Protein AF-A0A919ZVI5-F1 (afdb_monomer)

Nearest PDB structures (foldseek):
  2w43-assembly1_B  TM=4.750E-01  e=5.613E+00  Sulfurisphaera tokodaii
  8bfi-assembly1_A  TM=3.085E-01  e=6.983E+00  Homo sapiens

Foldseek 3Di:
DPPVLVVLVLLLVVLQPDDPQSVQLVVLLVCVVVVNHDPVSPVSSLVSVCVSCVVSVNNVCNVDDDDSCNVVVSCVVCVVVVHHSHYPVNVVVVVVVVVVD

S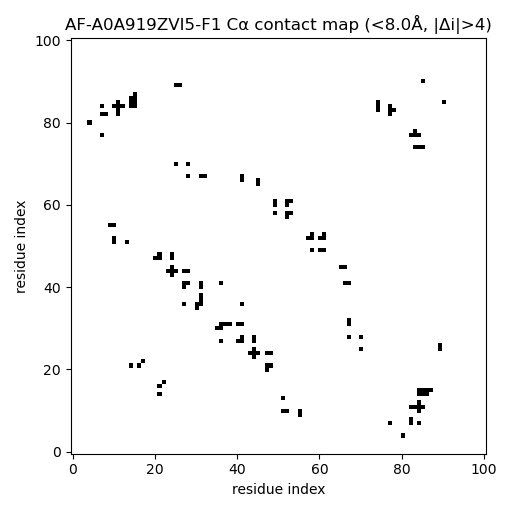equence (101 aa):
MIKYRKYLLKLKDAFLEENVQNTKMLDLYLKYLEGEASEQDLENANKQLAEILKSLGMGVLVVLPFSPVSIPYLVKKAKENNIDIIPKWYKALREQDDRLE

Secondary structure (DSSP, 8-state):
-HHHHHHHHHHHHHHHS--HHHHHHHHHHHHHHHT-S-HHHHHHHHHHHHHHHHHTT-GGGGGS---TTHHHHHHHHHHHTT-----HHHHHHHHHHTTT-

pLDDT: mean 88.04, std 10.08, range [47.72, 97.06]

Solvent-accessible surface area (backbone atoms only — not comparable to full-atom values): 5799 Å² total; per-residue (Å²): 120,72,68,64,58,52,52,51,52,54,50,23,55,58,51,55,44,90,42,74,66,57,52,51,27,57,52,33,39,50,32,40,75,74,68,75,41,52,72,68,46,45,51,53,23,44,51,52,52,36,52,54,34,41,76,75,72,42,52,80,62,56,78,54,88,75,54,72,60,48,60,62,50,52,51,52,56,26,48,78,67,78,40,85,48,77,34,70,69,60,51,54,51,52,58,49,54,71,69,76,112

Mean predicted aligned error: 4.7 Å

Structure (mmCIF, N/CA/C/O backbone):
data_AF-A0A919ZVI5-F1
#
_entry.id   AF-A0A919ZVI5-F1
#
loop_
_atom_site.group_PDB
_atom_site.id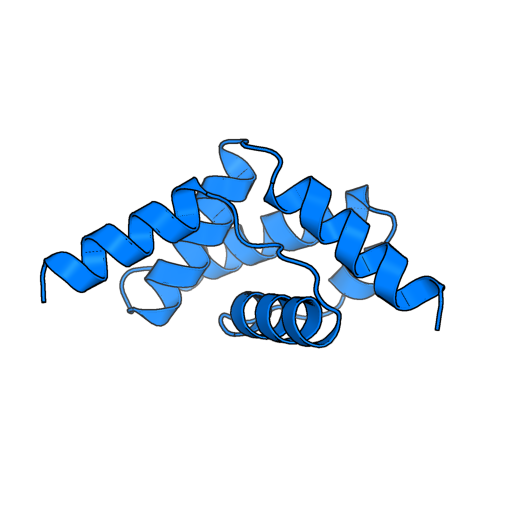
_atom_site.type_symbol
_atom_site.label_atom_id
_atom_site.label_alt_id
_atom_site.label_comp_id
_atom_site.label_asym_id
_atom_site.label_entity_id
_atom_site.label_seq_id
_atom_site.pdbx_PDB_ins_code
_atom_site.Cartn_x
_atom_site.Cartn_y
_atom_site.Cartn_z
_atom_site.occupancy
_atom_site.B_iso_or_equiv
_atom_site.auth_seq_id
_atom_site.auth_comp_id
_atom_site.auth_asym_id
_atom_site.auth_atom_id
_atom_site.pdbx_PDB_model_num
ATOM 1 N N . MET A 1 1 ? 3.437 0.010 -23.516 1.00 56.50 1 MET A N 1
ATOM 2 C CA . MET A 1 1 ? 3.288 -1.173 -22.633 1.00 56.50 1 MET A CA 1
ATOM 3 C C . MET A 1 1 ? 4.441 -1.394 -21.637 1.00 56.50 1 MET A C 1
ATOM 5 O O . MET A 1 1 ? 4.158 -1.779 -20.514 1.00 56.50 1 MET A O 1
ATOM 9 N N . ILE A 1 2 ? 5.712 -1.104 -21.960 1.00 63.22 2 ILE A N 1
ATOM 10 C CA . ILE A 1 2 ? 6.879 -1.451 -21.103 1.00 63.22 2 ILE A CA 1
ATOM 11 C C . ILE A 1 2 ? 6.954 -0.678 -19.760 1.00 63.22 2 ILE A C 1
ATOM 13 O O . ILE A 1 2 ? 7.373 -1.240 -18.750 1.00 63.22 2 ILE A O 1
ATOM 17 N N . LYS A 1 3 ? 6.526 0.595 -19.708 1.00 76.81 3 LYS A N 1
ATOM 18 C CA . LYS A 1 3 ? 6.670 1.442 -18.501 1.00 76.81 3 LYS A CA 1
ATOM 19 C C . LYS A 1 3 ? 5.806 0.978 -17.320 1.00 76.81 3 LYS A C 1
ATOM 21 O O . LYS A 1 3 ? 6.299 0.907 -16.203 1.00 76.81 3 LYS A O 1
ATOM 26 N N . TYR A 1 4 ? 4.549 0.617 -17.575 1.00 84.31 4 TYR A N 1
ATOM 27 C CA . TYR A 1 4 ? 3.596 0.231 -16.530 1.00 84.31 4 TYR A CA 1
ATOM 28 C C . TYR A 1 4 ? 4.006 -1.054 -15.802 1.00 84.31 4 TYR A C 1
ATOM 30 O O . TYR A 1 4 ? 4.102 -1.079 -14.578 1.00 84.31 4 TYR A O 1
ATOM 38 N N . ARG A 1 5 ? 4.363 -2.095 -16.564 1.00 89.75 5 ARG A N 1
ATOM 39 C CA . ARG A 1 5 ? 4.871 -3.354 -16.008 1.00 89.75 5 ARG A CA 1
ATOM 40 C C . ARG A 1 5 ? 6.132 -3.141 -15.166 1.00 89.75 5 ARG A C 1
ATOM 42 O O . ARG A 1 5 ? 6.277 -3.763 -14.121 1.00 89.75 5 ARG A O 1
ATOM 49 N N . LYS A 1 6 ? 7.022 -2.232 -15.586 1.00 91.25 6 LYS A N 1
ATOM 50 C CA . LYS A 1 6 ? 8.222 -1.868 -14.817 1.00 91.25 6 LYS A CA 1
ATOM 51 C C . LYS A 1 6 ? 7.869 -1.272 -13.449 1.00 91.25 6 LYS A C 1
ATOM 53 O O . LYS A 1 6 ? 8.544 -1.594 -12.480 1.00 91.25 6 LYS A O 1
ATOM 58 N N . TYR A 1 7 ? 6.827 -0.446 -13.352 1.00 91.25 7 TYR A N 1
ATOM 59 C CA . TYR A 1 7 ? 6.375 0.088 -12.062 1.00 91.25 7 TYR A CA 1
ATOM 60 C C . TYR A 1 7 ? 5.814 -1.001 -11.148 1.00 91.25 7 TYR A C 1
ATOM 62 O O . TYR A 1 7 ? 6.162 -1.031 -9.974 1.00 91.25 7 TYR A O 1
ATOM 70 N N . LEU A 1 8 ? 5.024 -1.933 -11.689 1.00 92.75 8 LEU A N 1
ATOM 71 C CA . LEU A 1 8 ? 4.509 -3.064 -10.912 1.00 92.75 8 LEU A CA 1
ATOM 72 C C . LEU A 1 8 ? 5.629 -3.980 -10.399 1.00 92.75 8 LEU A C 1
ATOM 74 O O . LEU A 1 8 ? 5.552 -4.446 -9.269 1.00 92.75 8 LEU A O 1
ATOM 78 N N . LEU A 1 9 ? 6.682 -4.206 -11.192 1.00 93.88 9 LEU A N 1
ATOM 79 C CA . LEU A 1 9 ? 7.856 -4.969 -10.748 1.00 93.88 9 LEU A CA 1
ATOM 80 C C . LEU A 1 9 ? 8.633 -4.236 -9.649 1.00 93.88 9 LEU A C 1
ATOM 82 O O . LEU A 1 9 ? 8.980 -4.840 -8.649 1.00 93.88 9 LEU A O 1
ATOM 86 N N . LYS A 1 10 ? 8.834 -2.923 -9.777 1.00 93.31 10 LYS A N 1
ATOM 87 C CA . LYS A 1 10 ? 9.451 -2.131 -8.704 1.00 93.31 10 LYS A CA 1
ATOM 88 C C . LYS A 1 10 ? 8.642 -2.170 -7.405 1.00 93.31 10 LYS A C 1
ATOM 90 O O . LYS A 1 10 ? 9.209 -2.273 -6.325 1.00 93.31 10 LYS A O 1
ATOM 95 N N . LEU A 1 11 ? 7.319 -2.067 -7.521 1.00 92.50 11 LEU A N 1
ATOM 96 C CA . LEU A 1 11 ? 6.421 -2.137 -6.375 1.00 92.50 11 LEU A CA 1
ATOM 97 C C . LEU A 1 11 ? 6.447 -3.528 -5.733 1.00 92.50 11 LEU A C 1
ATOM 99 O O . LEU A 1 11 ? 6.471 -3.622 -4.512 1.00 92.50 11 LEU A O 1
ATOM 103 N N . LYS A 1 12 ? 6.495 -4.591 -6.552 1.00 92.56 12 LYS A N 1
ATOM 104 C CA . LYS A 1 12 ? 6.725 -5.963 -6.089 1.00 92.56 12 LYS A CA 1
ATOM 105 C C . LYS A 1 12 ? 7.964 -6.025 -5.208 1.00 92.56 12 LYS A C 1
ATOM 107 O O . LYS A 1 12 ? 7.872 -6.500 -4.086 1.00 92.56 12 LYS A O 1
ATOM 112 N N . ASP A 1 13 ? 9.097 -5.559 -5.725 1.00 92.44 13 ASP A N 1
ATOM 113 C CA . ASP A 1 13 ? 10.378 -5.671 -5.032 1.00 92.44 13 ASP A CA 1
ATOM 114 C C . ASP A 1 13 ? 10.336 -4.928 -3.688 1.00 92.44 13 ASP A C 1
ATOM 116 O O . ASP A 1 13 ? 10.743 -5.487 -2.677 1.00 92.44 13 ASP A O 1
ATOM 120 N N . ALA A 1 14 ? 9.733 -3.735 -3.648 1.00 91.06 14 ALA A N 1
ATOM 121 C CA . ALA A 1 14 ? 9.554 -2.978 -2.409 1.00 91.06 14 ALA A CA 1
ATOM 122 C C . ALA A 1 14 ? 8.605 -3.656 -1.405 1.00 91.06 14 ALA A C 1
ATOM 124 O O . ALA A 1 14 ? 8.837 -3.596 -0.204 1.00 91.06 14 ALA A O 1
ATOM 125 N N . PHE A 1 15 ? 7.524 -4.293 -1.863 1.00 89.81 15 PHE A N 1
ATOM 126 C CA . PHE A 1 15 ? 6.594 -4.989 -0.966 1.00 89.81 15 PHE A CA 1
ATOM 127 C C . PHE A 1 15 ? 7.183 -6.300 -0.441 1.00 89.81 15 PHE A C 1
ATOM 129 O O . PHE A 1 15 ? 6.946 -6.654 0.709 1.00 89.81 15 PHE A O 1
ATOM 136 N N . LEU A 1 16 ? 7.953 -7.011 -1.270 1.00 87.44 16 LEU A N 1
ATOM 137 C CA . LEU A 1 16 ? 8.653 -8.234 -0.879 1.00 87.44 16 LEU A CA 1
ATOM 138 C C . LEU A 1 16 ? 9.870 -7.972 0.010 1.00 87.44 16 LEU A C 1
ATOM 140 O O . LEU A 1 16 ? 10.352 -8.907 0.646 1.00 87.44 16 LEU A O 1
ATOM 144 N N . GLU A 1 17 ? 10.366 -6.738 0.056 1.00 85.44 17 GLU A N 1
ATOM 145 C CA . GLU A 1 17 ? 11.356 -6.329 1.039 1.00 85.44 17 GLU A CA 1
ATOM 146 C C . GLU A 1 17 ? 10.736 -6.402 2.440 1.00 85.44 17 GLU A C 1
ATOM 148 O O . GLU A 1 17 ? 9.909 -5.576 2.836 1.00 85.44 17 GLU A O 1
ATOM 153 N N . GLU A 1 18 ? 11.126 -7.433 3.188 1.00 77.12 18 GLU A N 1
ATOM 154 C CA . GLU A 1 18 ? 10.666 -7.654 4.553 1.00 77.12 18 GLU A CA 1
ATOM 155 C C . GLU A 1 18 ? 11.338 -6.657 5.498 1.00 77.12 18 GLU A C 1
ATOM 157 O O . GLU A 1 18 ? 12.371 -6.926 6.110 1.00 77.12 18 GLU A O 1
ATOM 162 N N . ASN A 1 19 ? 10.724 -5.482 5.622 1.00 88.44 19 ASN A N 1
ATOM 163 C CA . ASN A 1 19 ? 11.056 -4.514 6.653 1.00 88.44 19 ASN A CA 1
ATOM 164 C C . ASN A 1 19 ? 9.836 -4.195 7.525 1.00 88.44 19 ASN A C 1
ATOM 166 O O . ASN A 1 19 ? 8.682 -4.288 7.100 1.00 88.44 19 ASN A O 1
ATOM 170 N N . VAL A 1 20 ? 10.113 -3.784 8.764 1.00 90.50 20 VAL A N 1
ATOM 171 C CA . VAL A 1 20 ? 9.090 -3.526 9.788 1.00 90.50 20 VAL A CA 1
ATOM 172 C C . VAL A 1 20 ? 8.063 -2.487 9.326 1.00 90.50 20 VAL A C 1
ATOM 174 O O . VAL A 1 20 ? 6.880 -2.622 9.632 1.00 90.50 20 VAL A O 1
ATOM 177 N N . GLN A 1 21 ? 8.481 -1.466 8.574 1.00 92.62 21 GLN A N 1
ATOM 178 C CA . GLN A 1 21 ? 7.587 -0.393 8.139 1.00 92.62 21 GLN A CA 1
ATOM 179 C C . GLN A 1 21 ? 6.601 -0.864 7.062 1.00 92.62 21 GLN A C 1
ATOM 181 O O . GLN A 1 21 ? 5.409 -0.584 7.167 1.00 92.62 21 GLN A O 1
ATOM 186 N N . ASN A 1 22 ? 7.068 -1.612 6.061 1.00 90.94 22 ASN A N 1
ATOM 187 C CA . ASN A 1 22 ? 6.245 -2.146 4.975 1.00 90.94 22 ASN A CA 1
ATOM 188 C C . ASN A 1 22 ? 5.279 -3.216 5.487 1.00 90.94 22 ASN A C 1
ATOM 190 O O . ASN A 1 22 ? 4.111 -3.223 5.095 1.00 90.94 22 ASN A O 1
ATOM 194 N N . THR A 1 23 ? 5.740 -4.064 6.411 1.00 90.56 23 THR A N 1
ATOM 195 C CA . THR A 1 23 ? 4.886 -5.039 7.095 1.00 90.56 23 THR A CA 1
ATOM 196 C C . THR A 1 23 ? 3.788 -4.344 7.886 1.00 90.56 23 THR A C 1
ATOM 198 O O . THR A 1 23 ? 2.612 -4.626 7.670 1.00 90.56 23 THR A O 1
ATOM 201 N N . LYS A 1 24 ? 4.151 -3.370 8.732 1.00 93.06 24 LYS A N 1
ATOM 202 C CA . LYS A 1 24 ? 3.179 -2.599 9.515 1.00 93.06 24 LYS A CA 1
ATOM 203 C C . LYS A 1 24 ? 2.188 -1.847 8.627 1.00 93.06 24 LYS A C 1
ATOM 205 O O . LYS A 1 24 ? 1.005 -1.819 8.926 1.00 93.06 24 LYS A O 1
ATOM 210 N N . MET A 1 25 ? 2.647 -1.250 7.530 1.00 94.12 25 MET A N 1
ATOM 211 C CA . MET A 1 25 ? 1.775 -0.561 6.579 1.00 94.12 25 MET A CA 1
ATOM 212 C C . MET A 1 25 ? 0.705 -1.498 6.012 1.00 94.12 25 MET A C 1
ATOM 214 O O . MET A 1 25 ? -0.472 -1.155 6.018 1.00 94.12 25 MET A O 1
ATOM 218 N N . LEU A 1 26 ? 1.111 -2.661 5.502 1.00 92.12 26 LEU A N 1
ATOM 219 C CA . LEU A 1 26 ? 0.197 -3.633 4.901 1.00 92.12 26 LEU A CA 1
ATOM 220 C C . LEU A 1 26 ? -0.771 -4.236 5.939 1.00 92.12 26 LEU A C 1
ATOM 222 O O . LEU A 1 26 ? -1.939 -4.422 5.614 1.00 92.12 26 LEU A O 1
ATOM 226 N N . ASP A 1 27 ? -0.312 -4.471 7.173 1.00 91.31 27 ASP A N 1
ATOM 227 C CA . ASP A 1 27 ? -1.147 -4.886 8.314 1.00 91.31 27 ASP A CA 1
ATOM 228 C C . ASP A 1 27 ? -2.207 -3.828 8.666 1.00 91.31 27 ASP A C 1
ATOM 230 O O . ASP A 1 27 ? -3.381 -4.149 8.816 1.00 91.31 27 ASP A O 1
ATOM 234 N N . LEU A 1 28 ? -1.833 -2.544 8.707 1.00 94.25 28 LEU A N 1
ATOM 235 C CA . LEU A 1 28 ? -2.779 -1.457 8.980 1.00 94.25 28 LEU A CA 1
ATOM 236 C C . LEU A 1 28 ? -3.834 -1.291 7.880 1.00 94.25 28 LEU A C 1
ATOM 238 O O . LEU A 1 28 ? -4.985 -0.993 8.186 1.00 94.25 28 LEU A O 1
ATOM 242 N N . TYR A 1 29 ? -3.473 -1.502 6.610 1.00 93.19 29 TYR A N 1
ATOM 243 C CA . TYR A 1 29 ? -4.459 -1.506 5.524 1.00 93.19 29 TYR A CA 1
ATOM 244 C C . TYR A 1 29 ? -5.494 -2.624 5.682 1.00 93.19 29 TYR A C 1
ATOM 246 O O . TYR A 1 29 ? -6.664 -2.389 5.391 1.00 93.19 29 TYR A O 1
ATOM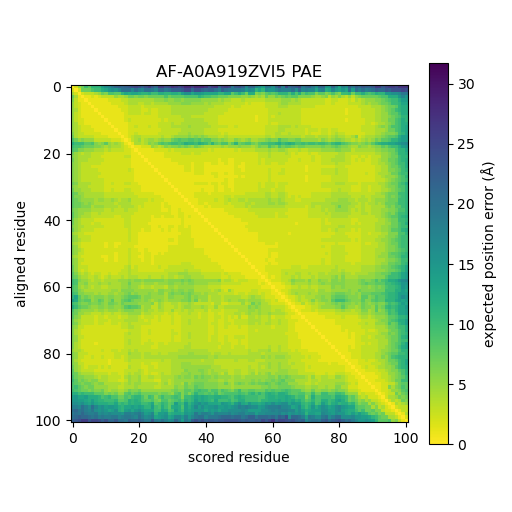 254 N N . LEU A 1 30 ? -5.075 -3.816 6.120 1.00 89.56 30 LEU A N 1
ATOM 255 C CA . LEU A 1 30 ? -5.984 -4.931 6.397 1.00 89.56 30 LEU A CA 1
ATOM 256 C C . LEU A 1 30 ? -6.902 -4.616 7.574 1.00 89.56 30 LEU A C 1
ATOM 258 O O . LEU A 1 30 ? -8.113 -4.535 7.393 1.00 89.56 30 LEU A O 1
ATOM 262 N N . LYS A 1 31 ? -6.312 -4.293 8.726 1.00 91.69 31 LYS A N 1
ATOM 263 C CA . LYS A 1 31 ? -7.055 -3.977 9.948 1.00 91.69 31 LYS A CA 1
ATOM 264 C C . LYS A 1 31 ? -8.041 -2.840 9.754 1.00 91.69 31 LYS A C 1
ATOM 266 O O . LYS A 1 31 ? -9.136 -2.872 10.298 1.00 91.69 31 LYS A O 1
ATOM 271 N N . TYR A 1 32 ? -7.699 -1.828 8.955 1.00 94.19 32 TYR A N 1
ATOM 272 C CA . TYR A 1 32 ? -8.646 -0.757 8.657 1.00 94.19 32 TYR A CA 1
ATOM 273 C C . TYR A 1 32 ? -9.858 -1.271 7.860 1.00 94.19 32 TYR A C 1
ATOM 275 O O . TYR A 1 32 ? -10.983 -0.867 8.140 1.00 94.19 32 TYR A O 1
ATOM 283 N N . LEU A 1 33 ? -9.659 -2.169 6.886 1.00 90.69 33 LEU A N 1
ATOM 284 C CA . LEU A 1 33 ? -10.764 -2.789 6.139 1.00 90.69 33 LEU A CA 1
ATOM 285 C C . LEU A 1 33 ? -11.643 -3.685 7.028 1.00 90.69 33 LEU A C 1
ATOM 287 O O . LEU A 1 33 ? -12.840 -3.789 6.766 1.00 90.69 33 LEU A O 1
ATOM 291 N N . GLU A 1 34 ? -11.066 -4.283 8.068 1.00 90.69 34 GLU A N 1
ATOM 292 C CA . GLU A 1 34 ? -11.754 -5.088 9.090 1.00 90.69 34 GLU A CA 1
ATOM 293 C C . GLU A 1 34 ? -12.412 -4.233 10.193 1.00 90.69 34 GLU A C 1
ATOM 295 O O . GLU A 1 34 ? -13.181 -4.740 11.006 1.00 90.69 34 GLU A O 1
ATOM 300 N N . GLY A 1 35 ? -12.169 -2.916 10.211 1.00 94.25 35 GLY A N 1
ATOM 301 C CA . GLY A 1 35 ? -12.679 -2.006 11.244 1.00 94.25 35 GLY A CA 1
ATOM 302 C C . GLY A 1 35 ? -11.888 -2.032 12.559 1.00 94.25 35 GLY A C 1
ATOM 303 O O . GLY A 1 35 ? -12.352 -1.499 13.566 1.00 94.25 35 GLY A O 1
ATOM 304 N N . GLU A 1 36 ? -10.692 -2.619 12.554 1.00 94.94 36 GLU A N 1
ATOM 305 C CA . GLU A 1 36 ? -9.800 -2.790 13.707 1.00 94.94 36 GLU A CA 1
ATOM 306 C C . GLU A 1 36 ? -8.701 -1.717 13.818 1.00 94.94 36 GLU A C 1
ATOM 308 O O . GLU A 1 36 ? -7.943 -1.696 14.790 1.00 94.94 36 GLU A O 1
ATOM 313 N N . ALA A 1 37 ? -8.588 -0.817 12.836 1.00 96.06 37 ALA A N 1
ATOM 314 C CA . ALA A 1 37 ? -7.621 0.281 12.841 1.00 96.06 37 ALA A CA 1
ATOM 315 C C . ALA A 1 37 ? -8.297 1.651 12.718 1.00 96.06 37 ALA A C 1
ATOM 317 O O . ALA A 1 37 ? -9.362 1.799 12.122 1.00 96.06 37 ALA A O 1
ATOM 318 N N . SER A 1 38 ? -7.650 2.674 13.276 1.00 97.06 38 SER A N 1
ATOM 319 C CA . SER A 1 38 ? -8.159 4.046 13.255 1.00 97.06 38 SER A CA 1
ATOM 320 C C . SER A 1 38 ? -7.855 4.776 11.939 1.00 97.06 38 SER A C 1
ATOM 322 O O . SER A 1 38 ? -6.967 4.395 11.176 1.00 97.06 38 SER A O 1
ATOM 324 N N . GLU A 1 39 ? -8.524 5.909 11.705 1.00 95.56 39 GLU A N 1
ATOM 325 C CA . GLU A 1 39 ? -8.164 6.843 10.622 1.00 95.56 39 GLU A CA 1
ATOM 326 C C . GLU A 1 39 ? -6.700 7.297 10.701 1.00 95.56 39 GLU A C 1
ATOM 328 O O . GLU A 1 39 ? -6.021 7.436 9.685 1.00 95.56 39 GLU A O 1
ATOM 333 N N . GLN A 1 40 ? -6.180 7.485 11.918 1.00 96.56 40 GLN A N 1
ATOM 334 C CA . GLN A 1 40 ? -4.786 7.864 12.124 1.00 96.56 40 GLN A CA 1
ATOM 335 C C . GLN A 1 40 ? -3.826 6.741 11.706 1.00 96.56 40 GLN A C 1
ATOM 337 O O . GLN A 1 40 ? -2.756 7.008 11.154 1.00 96.56 40 GLN A O 1
ATOM 342 N N . ASP A 1 41 ? -4.204 5.483 11.931 1.00 96.94 41 ASP A N 1
ATOM 343 C CA . ASP A 1 41 ? -3.436 4.329 11.468 1.00 96.94 41 ASP A CA 1
ATOM 344 C C . ASP A 1 41 ? -3.432 4.227 9.942 1.00 96.94 41 ASP A C 1
ATOM 346 O O . ASP A 1 41 ? -2.369 4.036 9.343 1.00 96.94 41 ASP A O 1
ATOM 350 N N . LEU A 1 42 ? -4.585 4.439 9.301 1.00 96.00 42 LEU A N 1
ATOM 351 C CA . LEU A 1 42 ? -4.671 4.510 7.844 1.00 96.00 42 LEU A CA 1
ATOM 352 C C . LEU A 1 42 ? -3.810 5.650 7.288 1.00 96.00 42 LEU A C 1
ATOM 354 O O . LEU A 1 42 ? -3.093 5.460 6.307 1.00 96.00 42 LEU A O 1
ATOM 358 N N . GLU A 1 43 ? -3.816 6.823 7.924 1.00 95.44 43 GLU A N 1
ATOM 359 C CA . GLU A 1 43 ? -2.964 7.942 7.519 1.00 95.44 43 GLU A CA 1
ATOM 360 C C . GLU A 1 43 ? -1.472 7.581 7.621 1.00 95.44 43 GLU A C 1
ATOM 362 O O . GLU A 1 43 ? -0.681 7.902 6.730 1.00 95.44 43 GLU A O 1
ATOM 367 N N . ASN A 1 44 ? -1.076 6.860 8.672 1.00 95.56 44 ASN A N 1
ATOM 368 C CA . ASN A 1 44 ? 0.290 6.362 8.828 1.00 95.56 44 ASN A CA 1
ATOM 369 C C . ASN A 1 44 ? 0.658 5.333 7.744 1.00 95.56 44 ASN A C 1
ATOM 371 O O . ASN A 1 44 ? 1.764 5.386 7.197 1.00 95.56 44 ASN A O 1
ATOM 375 N N . ALA A 1 45 ? -0.263 4.438 7.379 1.00 95.62 45 ALA A N 1
ATOM 376 C CA . ALA A 1 45 ? -0.071 3.491 6.282 1.00 95.62 45 ALA A CA 1
ATOM 377 C C . ALA A 1 45 ? 0.044 4.207 4.921 1.00 95.62 45 ALA A C 1
ATOM 379 O O . ALA A 1 45 ? 0.941 3.912 4.126 1.00 95.62 45 ALA A O 1
ATOM 380 N N . ASN A 1 46 ? -0.798 5.212 4.672 1.00 95.62 46 ASN A N 1
ATOM 381 C CA . ASN A 1 46 ? -0.738 6.065 3.485 1.00 95.62 46 ASN A CA 1
ATOM 382 C C . ASN A 1 46 ? 0.610 6.796 3.376 1.00 95.62 46 ASN A C 1
ATOM 384 O O . ASN A 1 46 ? 1.188 6.860 2.289 1.00 95.62 46 ASN A O 1
ATOM 388 N N . LYS A 1 47 ? 1.144 7.303 4.497 1.00 95.38 47 LYS A N 1
ATOM 389 C CA . LYS A 1 47 ? 2.472 7.939 4.552 1.00 95.38 47 LYS A CA 1
ATOM 390 C C . LYS A 1 47 ? 3.580 6.962 4.166 1.00 95.38 47 LYS A C 1
ATOM 392 O O . LYS A 1 47 ? 4.398 7.297 3.314 1.00 95.38 47 LYS A O 1
ATOM 397 N N . GLN A 1 48 ? 3.578 5.748 4.719 1.00 95.44 48 GLN A N 1
ATOM 398 C CA . GLN A 1 48 ? 4.574 4.737 4.351 1.00 95.44 48 GLN A CA 1
ATOM 399 C C . GLN A 1 48 ? 4.475 4.355 2.866 1.00 95.44 48 GLN A C 1
ATOM 401 O O . GLN A 1 48 ? 5.497 4.278 2.183 1.00 95.44 48 GLN A O 1
ATOM 406 N N . LEU A 1 49 ? 3.261 4.189 2.328 1.00 94.81 49 LEU A N 1
ATOM 407 C CA . LEU A 1 49 ? 3.070 3.914 0.902 1.00 94.81 49 LEU A CA 1
ATOM 408 C C . LEU A 1 49 ? 3.616 5.057 0.033 1.00 94.81 49 LEU A C 1
ATOM 410 O O . LEU A 1 49 ? 4.267 4.805 -0.981 1.00 94.81 49 LEU A O 1
ATOM 414 N N . ALA A 1 50 ? 3.398 6.312 0.434 1.00 94.81 50 ALA A N 1
ATOM 415 C CA . ALA A 1 50 ? 3.944 7.471 -0.262 1.00 94.81 50 ALA A CA 1
ATOM 416 C C . ALA A 1 50 ? 5.483 7.466 -0.276 1.00 94.81 50 ALA A C 1
ATOM 418 O O . ALA A 1 50 ? 6.075 7.754 -1.318 1.00 94.81 50 ALA A O 1
ATOM 419 N N . GLU A 1 51 ? 6.138 7.099 0.828 1.00 94.50 51 GLU A N 1
ATOM 420 C CA . GLU A 1 51 ? 7.601 6.971 0.879 1.00 94.50 51 GLU A CA 1
ATOM 421 C C . GLU A 1 51 ? 8.122 5.864 -0.048 1.00 94.50 51 GLU A C 1
ATOM 423 O O . GLU A 1 51 ? 9.074 6.094 -0.799 1.00 94.50 51 GLU A O 1
ATOM 428 N N . ILE A 1 52 ? 7.446 4.709 -0.105 1.00 93.88 52 ILE A N 1
ATOM 429 C CA . ILE A 1 52 ? 7.755 3.650 -1.082 1.00 93.88 52 ILE A CA 1
ATOM 430 C C . ILE A 1 52 ? 7.646 4.195 -2.514 1.00 93.88 52 ILE A C 1
ATOM 432 O O . ILE A 1 52 ? 8.526 3.991 -3.347 1.00 93.88 52 ILE A O 1
ATOM 436 N N . LEU A 1 53 ? 6.581 4.929 -2.838 1.00 93.69 53 LEU A N 1
ATOM 437 C CA . LEU A 1 53 ? 6.415 5.477 -4.186 1.00 93.69 53 LEU A CA 1
ATOM 438 C C . LEU A 1 53 ? 7.484 6.527 -4.522 1.00 93.69 53 LEU A C 1
ATOM 440 O O . LEU A 1 53 ? 7.993 6.533 -5.648 1.00 93.69 53 LEU A O 1
ATOM 444 N N . LYS A 1 54 ? 7.871 7.383 -3.569 1.00 93.94 54 LYS A N 1
ATOM 445 C CA . LYS A 1 54 ? 8.973 8.344 -3.743 1.00 93.94 54 LYS A CA 1
ATOM 446 C C . LYS A 1 54 ? 10.292 7.629 -4.025 1.00 93.94 54 LYS A C 1
ATOM 448 O O . LYS A 1 54 ? 10.939 7.965 -5.019 1.00 93.94 54 LYS A O 1
ATOM 453 N N . SER A 1 55 ? 10.655 6.624 -3.223 1.00 93.38 55 SER A N 1
ATOM 454 C CA . SER A 1 55 ? 11.925 5.894 -3.369 1.00 93.38 55 SER A CA 1
ATOM 455 C C . SER A 1 55 ? 12.039 5.178 -4.721 1.00 93.38 55 SER A C 1
ATOM 457 O O . SER A 1 55 ? 13.113 5.106 -5.316 1.00 93.38 55 SER A O 1
ATOM 459 N N . LEU A 1 56 ? 10.910 4.7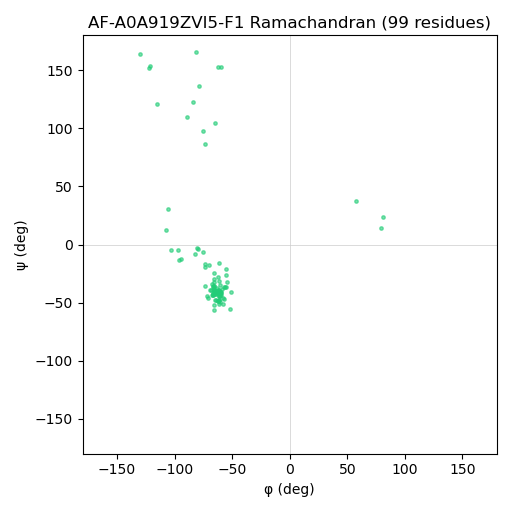35 -5.281 1.00 93.19 56 LEU A N 1
ATOM 460 C CA . LEU A 1 56 ? 10.849 4.084 -6.590 1.00 93.19 56 LEU A CA 1
ATOM 461 C C . LEU A 1 56 ? 10.871 5.060 -7.788 1.00 93.19 56 LEU A C 1
ATOM 463 O O . LEU A 1 56 ? 10.895 4.612 -8.949 1.00 93.19 56 LEU A O 1
ATOM 467 N N . GLY A 1 57 ? 10.887 6.374 -7.532 1.00 92.44 57 GLY A N 1
ATOM 468 C CA . GLY A 1 57 ? 10.848 7.437 -8.541 1.00 92.44 57 GLY A CA 1
ATOM 469 C C . GLY A 1 57 ? 9.440 7.737 -9.066 1.00 92.44 57 GLY A C 1
ATOM 470 O O . GLY A 1 57 ? 9.289 8.221 -10.187 1.00 92.44 57 GLY A O 1
ATOM 471 N N . MET A 1 58 ? 8.404 7.419 -8.287 1.00 91.56 58 MET A N 1
ATOM 472 C CA . MET A 1 58 ? 6.987 7.637 -8.608 1.00 91.56 58 MET A CA 1
ATOM 473 C C . MET A 1 58 ? 6.383 8.803 -7.810 1.00 91.56 58 MET A C 1
ATOM 475 O O . MET A 1 58 ? 5.187 8.817 -7.531 1.00 91.56 58 MET A O 1
ATOM 479 N N . GLY A 1 59 ? 7.198 9.806 -7.467 1.00 88.88 59 GLY A N 1
ATOM 480 C CA . GLY A 1 59 ? 6.807 10.921 -6.598 1.00 88.88 59 GLY A CA 1
ATOM 481 C C . GLY A 1 59 ? 5.571 11.704 -7.055 1.00 88.88 59 GLY A C 1
ATOM 482 O O . GLY A 1 59 ? 4.850 12.214 -6.214 1.00 88.88 59 GLY A O 1
ATOM 483 N N . VAL A 1 60 ? 5.246 11.741 -8.353 1.00 89.56 60 VAL A N 1
ATOM 484 C CA . VAL A 1 60 ? 4.010 12.392 -8.836 1.00 89.56 60 VAL A CA 1
ATOM 485 C C . VAL A 1 60 ? 2.736 11.733 -8.290 1.00 89.56 60 VAL A C 1
ATOM 487 O O . VAL A 1 60 ? 1.728 12.406 -8.121 1.00 89.56 60 VAL A O 1
ATOM 490 N N . LEU A 1 61 ? 2.772 10.432 -7.978 1.00 87.31 61 LEU A N 1
ATOM 491 C CA . LEU A 1 61 ? 1.610 9.696 -7.473 1.00 87.31 61 LEU A CA 1
ATOM 492 C C . LEU A 1 61 ? 1.275 10.039 -6.019 1.00 87.31 61 LEU A C 1
ATOM 494 O O . LEU A 1 61 ? 0.146 9.812 -5.603 1.00 87.31 61 LEU A O 1
ATOM 498 N N . VAL A 1 62 ? 2.216 10.599 -5.251 1.00 90.00 62 VAL A N 1
ATOM 499 C CA . VAL A 1 62 ? 2.002 10.893 -3.821 1.00 90.00 62 VAL A CA 1
ATOM 500 C C . VAL A 1 62 ? 1.121 12.114 -3.573 1.00 90.00 62 VAL A C 1
ATOM 502 O O . VAL A 1 62 ? 0.773 12.387 -2.432 1.00 90.00 62 VAL A O 1
ATOM 505 N N . VAL A 1 63 ? 0.753 12.843 -4.632 1.00 89.69 63 VAL A N 1
ATOM 506 C CA . VAL A 1 63 ? -0.263 13.904 -4.566 1.00 89.69 63 VAL A CA 1
ATOM 507 C C . VAL A 1 63 ? -1.672 13.335 -4.358 1.00 89.69 63 VAL A C 1
ATOM 509 O O . VAL A 1 63 ? -2.586 14.065 -3.987 1.00 89.69 63 VAL A O 1
ATOM 512 N N . LEU A 1 64 ? -1.865 12.040 -4.625 1.00 86.31 64 LEU A N 1
ATOM 513 C CA . LEU A 1 64 ? -3.158 11.385 -4.488 1.00 86.31 64 LEU A CA 1
ATOM 514 C C . LEU A 1 64 ? -3.453 11.068 -3.011 1.00 86.31 64 LEU A C 1
ATOM 516 O O . LEU A 1 64 ? -2.579 10.535 -2.323 1.00 86.31 64 LEU A O 1
ATOM 520 N N . PRO A 1 65 ? -4.687 11.307 -2.530 1.00 83.31 65 PRO A N 1
ATOM 521 C CA . PRO A 1 65 ? -5.119 10.834 -1.221 1.00 83.31 65 PRO A CA 1
ATOM 522 C C . PRO A 1 65 ? -5.399 9.325 -1.297 1.00 83.31 65 PRO A C 1
ATOM 524 O O . PRO A 1 65 ? -6.453 8.902 -1.775 1.00 83.31 65 PRO A O 1
ATOM 527 N N . PHE A 1 66 ? -4.429 8.500 -0.891 1.00 89.56 66 PHE A N 1
ATOM 528 C CA . PHE A 1 66 ? -4.587 7.041 -0.857 1.00 89.56 66 PHE A CA 1
ATOM 529 C C . PHE A 1 66 ? -5.740 6.616 0.064 1.00 89.56 66 PHE A C 1
ATOM 531 O O . PHE A 1 66 ? -6.112 7.317 1.003 1.00 89.56 66 PHE A O 1
ATOM 538 N N . SER A 1 67 ? -6.323 5.459 -0.236 1.00 89.25 67 SER A N 1
ATOM 539 C CA . SER A 1 67 ? -7.538 4.947 0.404 1.00 89.25 67 SER A CA 1
ATOM 540 C C . SER A 1 67 ? -7.329 3.502 0.863 1.00 89.25 67 SER A C 1
ATOM 542 O O . SER A 1 67 ? -6.440 2.832 0.332 1.00 89.25 67 SER A O 1
ATOM 544 N N . PRO A 1 68 ? -8.181 2.959 1.745 1.00 86.31 68 PRO A N 1
ATOM 545 C CA . PRO A 1 68 ? -8.075 1.567 2.196 1.00 86.31 68 PRO A CA 1
ATOM 546 C C . PRO A 1 68 ? -8.057 0.552 1.042 1.00 86.31 68 PRO A C 1
ATOM 548 O O . PRO A 1 68 ? -7.368 -0.464 1.083 1.00 86.31 68 PRO A O 1
ATOM 551 N N . VAL A 1 69 ? -8.762 0.861 -0.052 1.00 89.75 69 VAL A N 1
ATOM 552 C CA . VAL A 1 69 ? -8.846 0.006 -1.247 1.00 89.75 69 VAL A CA 1
ATOM 553 C C . VAL A 1 69 ? -7.627 0.105 -2.174 1.00 89.75 69 VAL A C 1
ATOM 555 O O . VAL A 1 69 ? -7.539 -0.638 -3.156 1.00 89.75 69 VAL A O 1
ATOM 558 N N . SER A 1 70 ? -6.658 0.979 -1.881 1.00 91.94 70 SER A N 1
ATOM 559 C CA . SER A 1 70 ? -5.458 1.172 -2.702 1.00 91.94 70 SER A CA 1
ATOM 560 C C . SER A 1 70 ? -4.615 -0.102 -2.809 1.00 91.94 70 SER A C 1
ATOM 562 O O . SER A 1 70 ? -4.215 -0.464 -3.918 1.00 91.94 70 SER A O 1
ATOM 564 N N . ILE A 1 71 ? -4.393 -0.827 -1.706 1.00 91.44 71 ILE A N 1
ATOM 565 C CA . ILE A 1 71 ? -3.648 -2.096 -1.731 1.00 91.44 71 ILE A CA 1
ATOM 566 C C . ILE A 1 71 ? -4.403 -3.183 -2.524 1.00 91.44 71 ILE A C 1
ATOM 568 O O . ILE A 1 71 ? -3.810 -3.714 -3.472 1.00 91.44 71 ILE A O 1
ATOM 572 N N . PRO A 1 72 ? -5.698 -3.478 -2.261 1.00 89.62 72 PRO A N 1
ATOM 573 C CA . PRO A 1 72 ? -6.484 -4.397 -3.091 1.00 89.62 72 PRO A CA 1
ATOM 574 C C . PRO A 1 72 ? -6.436 -4.073 -4.590 1.00 89.62 72 PRO A C 1
ATOM 576 O O . PRO A 1 72 ? -6.291 -4.971 -5.424 1.00 89.62 72 PRO A O 1
ATOM 579 N N . TYR A 1 73 ? -6.501 -2.787 -4.946 1.00 91.50 73 TYR A N 1
ATOM 580 C CA . TYR A 1 73 ? -6.406 -2.343 -6.332 1.00 91.50 73 TYR A CA 1
ATOM 581 C C . TYR A 1 73 ? -5.035 -2.649 -6.954 1.00 91.50 73 TYR A C 1
ATOM 583 O O . TYR A 1 73 ? -4.970 -3.209 -8.052 1.00 91.50 73 TYR A O 1
ATOM 591 N N . LEU A 1 74 ? -3.937 -2.333 -6.259 1.00 91.38 74 LEU A N 1
ATOM 592 C CA . LEU A 1 74 ? -2.575 -2.622 -6.725 1.00 91.38 74 LEU A CA 1
ATOM 593 C C . LEU A 1 74 ? -2.353 -4.126 -6.911 1.00 91.38 74 LEU A C 1
ATOM 595 O O . LEU A 1 74 ? -1.805 -4.547 -7.931 1.00 91.38 74 LEU A O 1
ATOM 599 N N . VAL A 1 75 ? -2.853 -4.940 -5.978 1.00 91.75 75 VAL A N 1
ATOM 600 C CA . VAL A 1 75 ? -2.814 -6.405 -6.064 1.00 91.75 75 VAL A CA 1
ATOM 601 C C . VAL A 1 75 ? -3.579 -6.902 -7.287 1.00 91.75 75 VAL A C 1
ATOM 603 O O . VAL A 1 75 ? -3.046 -7.703 -8.059 1.00 91.75 75 VAL A O 1
ATOM 606 N N . LYS A 1 76 ? -4.806 -6.412 -7.509 1.00 92.94 76 LYS A N 1
ATOM 607 C CA . LYS A 1 76 ? -5.608 -6.766 -8.689 1.00 92.94 76 LYS A CA 1
ATOM 608 C C . LYS A 1 76 ? -4.859 -6.433 -9.980 1.00 92.94 76 LYS A C 1
ATOM 610 O O . LYS A 1 76 ? -4.743 -7.280 -10.862 1.00 92.94 76 LYS A O 1
ATOM 615 N N . LYS A 1 77 ? -4.288 -5.231 -10.066 1.00 93.62 77 LYS A N 1
ATOM 616 C CA . LYS A 1 77 ? -3.535 -4.783 -11.241 1.00 93.62 77 LYS A CA 1
ATOM 617 C C . LYS A 1 77 ? -2.254 -5.564 -11.492 1.00 93.62 77 LYS A C 1
ATOM 619 O O . LYS A 1 77 ? -1.921 -5.834 -12.648 1.00 93.62 77 LYS A O 1
ATOM 624 N N . ALA A 1 78 ? -1.557 -5.971 -10.441 1.00 93.62 78 ALA A N 1
ATOM 625 C CA . ALA A 1 78 ? -0.399 -6.837 -10.576 1.00 93.62 78 ALA A CA 1
ATOM 626 C C . ALA A 1 78 ? -0.781 -8.237 -11.082 1.00 93.62 78 ALA A C 1
ATOM 628 O O . ALA A 1 78 ? -0.157 -8.727 -12.026 1.00 93.62 78 ALA A O 1
ATOM 629 N N . LYS A 1 79 ? -1.858 -8.830 -10.546 1.00 93.44 79 LYS A N 1
ATOM 630 C CA . LYS A 1 79 ? -2.389 -10.125 -11.005 1.00 93.44 79 LYS A CA 1
ATOM 631 C C . LYS A 1 79 ? -2.807 -10.099 -12.475 1.00 93.44 79 LYS A C 1
ATOM 633 O O . LYS A 1 79 ? -2.417 -10.994 -13.215 1.00 93.44 79 LYS A O 1
ATOM 638 N N . GLU A 1 80 ? -3.494 -9.043 -12.922 1.00 94.62 80 GLU A N 1
ATOM 639 C CA . GLU A 1 80 ? -3.833 -8.820 -14.344 1.00 94.62 80 GLU A CA 1
ATOM 640 C C . GLU A 1 80 ? -2.587 -8.818 -15.262 1.00 94.62 80 GLU A C 1
ATOM 642 O O . GLU A 1 80 ? -2.695 -9.059 -16.460 1.00 94.62 80 GLU A O 1
ATOM 647 N N . ASN A 1 81 ? -1.393 -8.572 -14.708 1.00 92.94 81 ASN A N 1
ATOM 648 C CA . ASN A 1 81 ? -0.112 -8.557 -15.420 1.00 92.94 81 ASN A CA 1
ATOM 649 C C . ASN A 1 81 ? 0.785 -9.772 -15.104 1.00 92.94 81 ASN A C 1
ATOM 651 O O . ASN A 1 81 ? 1.967 -9.757 -15.461 1.00 92.94 81 ASN A O 1
ATOM 655 N N . ASN A 1 82 ? 0.249 -10.814 -14.457 1.00 93.31 82 ASN A N 1
ATOM 656 C CA . ASN A 1 82 ? 0.981 -12.005 -14.002 1.00 93.31 82 ASN A CA 1
ATOM 657 C C . ASN A 1 82 ? 2.155 -11.681 -13.056 1.00 93.31 82 ASN A C 1
ATOM 659 O O . ASN A 1 82 ? 3.223 -12.291 -13.129 1.00 93.31 82 ASN A O 1
ATOM 663 N N . ILE A 1 83 ? 1.978 -10.683 -12.187 1.00 94.31 83 ILE A N 1
ATOM 664 C CA . ILE A 1 83 ? 2.951 -10.285 -11.167 1.00 94.31 83 ILE A CA 1
ATOM 665 C C . ILE A 1 83 ? 2.341 -10.553 -9.793 1.00 94.31 83 ILE A C 1
ATOM 667 O O . ILE A 1 83 ? 1.308 -9.991 -9.437 1.00 94.31 83 ILE A O 1
ATOM 671 N N . ASP A 1 84 ? 3.008 -11.391 -9.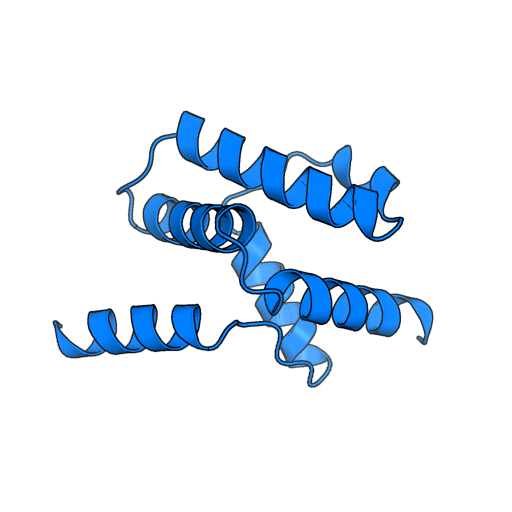008 1.00 91.62 84 ASP A N 1
ATOM 672 C CA . ASP A 1 84 ? 2.669 -11.610 -7.606 1.00 91.62 84 ASP A CA 1
ATOM 673 C C . ASP A 1 84 ? 3.432 -10.615 -6.726 1.00 91.62 84 ASP A C 1
ATOM 675 O O . ASP A 1 84 ? 4.659 -10.692 -6.626 1.00 91.62 84 ASP A O 1
ATOM 679 N N . ILE A 1 85 ? 2.702 -9.653 -6.156 1.00 91.44 85 ILE A N 1
ATOM 680 C CA . ILE A 1 85 ? 3.244 -8.587 -5.295 1.00 91.44 85 ILE A CA 1
ATOM 681 C C . ILE A 1 85 ? 2.978 -8.823 -3.810 1.00 91.44 85 ILE A C 1
ATOM 683 O O . ILE A 1 85 ? 3.404 -8.017 -2.992 1.00 91.44 85 ILE A O 1
ATOM 687 N N . ILE A 1 86 ? 2.232 -9.876 -3.462 1.00 88.81 86 ILE A N 1
ATOM 688 C CA . ILE A 1 86 ? 1.820 -10.117 -2.081 1.00 88.81 86 ILE A CA 1
ATOM 689 C C 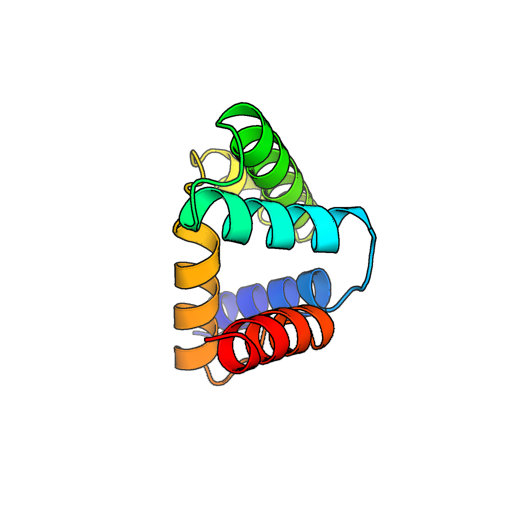. ILE A 1 86 ? 2.953 -10.853 -1.347 1.00 88.81 86 ILE A C 1
ATOM 691 O O . ILE A 1 86 ? 3.321 -11.955 -1.774 1.00 88.81 86 ILE A O 1
ATOM 695 N N . PRO A 1 87 ? 3.479 -10.310 -0.235 1.00 88.44 87 PRO A N 1
ATOM 696 C CA . PRO A 1 87 ? 4.512 -10.975 0.556 1.00 88.44 87 PRO A CA 1
ATOM 697 C C . PRO A 1 87 ? 4.045 -12.302 1.158 1.00 88.44 87 PRO A C 1
ATOM 699 O O . PRO A 1 87 ? 2.860 -12.492 1.435 1.00 88.44 87 PRO A O 1
ATOM 702 N N . LYS A 1 88 ? 4.982 -13.228 1.402 1.00 85.94 88 LYS A N 1
ATOM 703 C CA . LYS A 1 88 ? 4.657 -14.549 1.970 1.00 85.94 88 LYS A CA 1
ATOM 704 C C . LYS A 1 88 ? 4.007 -14.441 3.348 1.00 85.94 88 LYS A C 1
ATOM 706 O O . LYS A 1 88 ? 2.999 -15.096 3.584 1.00 85.94 88 LYS A O 1
ATOM 711 N N . TRP A 1 89 ? 4.547 -13.592 4.222 1.00 80.94 89 TRP A N 1
ATOM 712 C CA . TRP A 1 89 ? 4.003 -13.372 5.563 1.00 80.94 89 TRP A CA 1
ATOM 713 C C . TRP A 1 89 ? 2.562 -12.840 5.520 1.00 80.94 89 TRP A C 1
ATOM 715 O O . TRP A 1 89 ? 1.743 -13.242 6.336 1.00 80.94 89 TRP A O 1
ATOM 725 N N . TYR A 1 90 ? 2.224 -12.014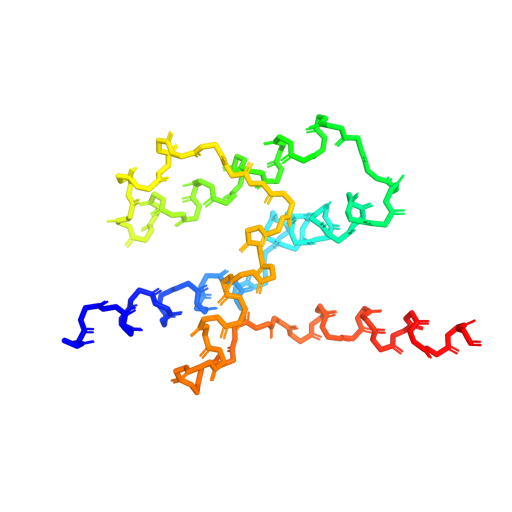 4.524 1.00 81.81 90 TYR A N 1
ATOM 726 C CA . TYR A 1 90 ? 0.875 -11.471 4.353 1.00 81.81 90 TYR A CA 1
ATOM 727 C C . TYR A 1 90 ? -0.114 -12.563 3.935 1.00 81.81 90 TYR A C 1
ATOM 729 O O . TYR A 1 90 ? -1.241 -12.609 4.417 1.00 81.81 90 TYR A O 1
ATOM 737 N N . LYS A 1 91 ? 0.309 -13.482 3.057 1.00 83.56 91 LY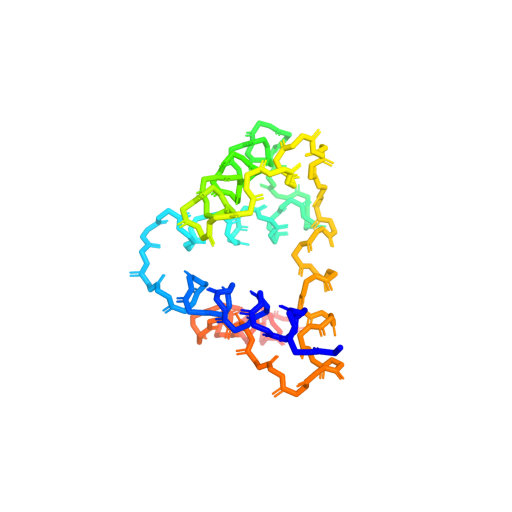S A N 1
ATOM 738 C CA . LYS A 1 91 ? -0.497 -14.660 2.696 1.00 83.56 91 LYS A CA 1
ATOM 739 C C . LYS A 1 91 ? -0.715 -15.573 3.901 1.00 83.56 91 LYS A C 1
ATOM 741 O O . LYS A 1 91 ? -1.837 -16.000 4.121 1.00 83.56 91 LYS A O 1
ATOM 746 N N . ALA A 1 92 ? 0.328 -15.804 4.697 1.00 80.69 92 ALA A N 1
ATOM 747 C CA . ALA A 1 92 ? 0.248 -16.637 5.894 1.00 80.69 92 ALA A CA 1
ATOM 748 C C . ALA A 1 92 ? -0.660 -16.037 6.984 1.00 80.69 92 ALA A C 1
ATOM 750 O O . ALA A 1 92 ? -1.301 -16.789 7.714 1.00 80.69 92 ALA A O 1
ATOM 751 N N . LEU A 1 93 ? -0.720 -14.702 7.084 1.00 72.19 93 LEU A N 1
ATOM 752 C CA . LEU A 1 93 ? -1.658 -13.982 7.953 1.00 72.19 93 LEU A CA 1
ATOM 753 C C . LEU A 1 93 ? -3.107 -14.271 7.544 1.00 72.19 93 LEU A C 1
ATOM 755 O O . LEU A 1 93 ? -3.901 -14.697 8.372 1.00 72.19 93 LEU A O 1
ATOM 759 N N . ARG A 1 94 ? -3.416 -14.153 6.247 1.00 69.12 94 ARG A N 1
ATOM 760 C CA . ARG A 1 94 ? -4.751 -14.460 5.711 1.00 69.12 94 ARG A CA 1
ATOM 761 C C . ARG A 1 94 ? -5.130 -15.932 5.846 1.00 69.12 94 ARG A C 1
ATOM 763 O O . ARG A 1 94 ? -6.248 -16.244 6.213 1.00 69.12 94 ARG A O 1
ATOM 770 N N . GLU A 1 95 ? -4.187 -16.837 5.598 1.00 74.19 95 GLU A N 1
ATOM 771 C CA . GLU A 1 95 ? -4.404 -18.272 5.800 1.00 74.19 95 GLU A CA 1
ATOM 772 C C . GLU A 1 95 ? -4.600 -18.632 7.283 1.00 74.19 95 GLU A C 1
ATOM 774 O O . GLU A 1 95 ? -5.163 -19.678 7.581 1.00 74.19 95 GLU A O 1
ATOM 779 N N . GLN A 1 96 ? -4.0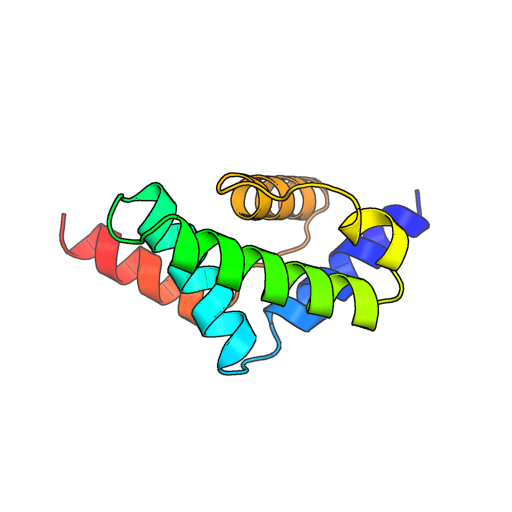97 -17.841 8.238 1.00 63.69 96 GLN A N 1
ATOM 780 C CA . GLN A 1 96 ? -4.432 -18.016 9.657 1.00 63.69 96 GLN A CA 1
ATOM 781 C C . GLN A 1 96 ? -5.867 -17.599 9.944 1.00 63.69 96 GLN A C 1
ATOM 783 O O . GLN A 1 96 ? -6.567 -18.372 10.586 1.00 63.69 96 GLN A O 1
ATOM 788 N N . ASP A 1 97 ? -6.285 -16.449 9.432 1.00 60.50 97 ASP A N 1
ATOM 789 C CA . ASP A 1 97 ? -7.635 -15.921 9.623 1.00 60.50 97 ASP A CA 1
ATOM 790 C C . ASP A 1 97 ? -8.702 -16.856 9.028 1.00 60.50 97 ASP A C 1
ATOM 792 O O . ASP A 1 97 ? -9.583 -17.326 9.741 1.00 60.50 97 ASP A O 1
ATOM 796 N N . ASP A 1 98 ? -8.509 -17.292 7.776 1.00 60.88 98 ASP A N 1
ATOM 797 C CA . ASP A 1 98 ? -9.399 -18.235 7.075 1.00 60.88 98 ASP A CA 1
ATOM 798 C C . ASP A 1 98 ? -9.498 -19.620 7.769 1.00 60.88 98 ASP A C 1
ATOM 800 O O . ASP A 1 98 ? -10.361 -20.426 7.429 1.00 60.88 98 ASP A O 1
ATOM 804 N N . ARG A 1 99 ? -8.578 -19.957 8.691 1.00 59.97 99 ARG A N 1
ATOM 805 C CA . ARG A 1 99 ? -8.595 -21.214 9.474 1.00 59.97 99 ARG A CA 1
ATOM 806 C C . ARG A 1 99 ? -9.272 -21.074 10.838 1.00 59.97 99 ARG A C 1
ATOM 808 O O . ARG A 1 99 ? -9.445 -22.090 11.513 1.00 59.97 99 ARG A O 1
ATOM 815 N N . LEU A 1 100 ? -9.532 -19.847 11.281 1.00 57.78 100 LEU A N 1
ATOM 816 C CA . LEU A 1 100 ? -10.174 -19.544 12.560 1.00 57.78 100 LEU A CA 1
ATOM 817 C C . LEU A 1 100 ? -11.692 -19.323 12.410 1.00 57.78 100 LEU A C 1
ATOM 819 O O . LEU A 1 100 ? -12.391 -19.366 13.424 1.00 57.78 100 LEU A O 1
ATOM 823 N N . GLU A 1 101 ? -12.182 -19.149 11.176 1.00 47.72 101 GLU A N 1
ATOM 824 C CA . GLU A 1 101 ? -13.602 -19.202 10.773 1.00 47.72 101 GLU A CA 1
ATOM 825 C C . GLU A 1 101 ? -14.102 -20.637 10.513 1.00 47.72 101 GLU A C 1
ATOM 827 O O . GLU A 1 101 ? -15.288 -20.908 10.824 1.00 47.72 101 GLU A O 1
#

Radius of gyration: 13.58 Å; Cα contacts (8 Å, |Δi|>4): 78; chains: 1; bounding box: 26×35×36 Å